Protein AF-A0A1G0YID4-F1 (afdb_monomer_lite)

Structure (mmCIF, N/CA/C/O backbone):
data_AF-A0A1G0YID4-F1
#
_entry.id   AF-A0A1G0YID4-F1
#
loop_
_atom_site.group_PDB
_atom_site.id
_atom_site.type_symbol
_atom_site.label_atom_id
_atom_site.label_alt_id
_atom_site.label_comp_id
_atom_site.label_asym_id
_atom_site.label_entity_id
_atom_site.label_seq_id
_atom_site.pdbx_PDB_ins_code
_atom_site.Cartn_x
_atom_site.Cartn_y
_atom_site.Cartn_z
_atom_site.occupancy
_atom_site.B_iso_or_equiv
_atom_site.auth_seq_id
_atom_site.auth_comp_id
_atom_site.auth_asym_id
_atom_site.auth_atom_id
_atom_site.pdbx_PDB_model_num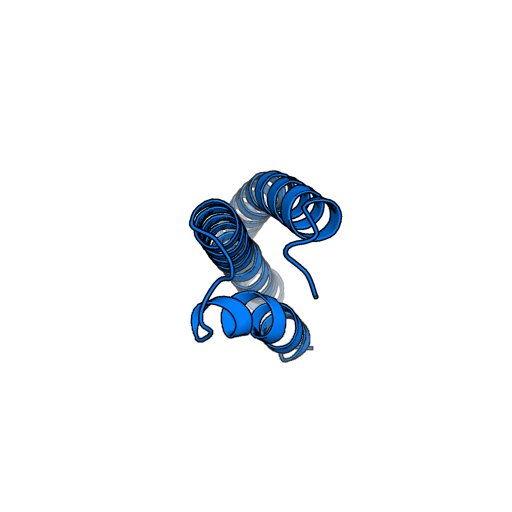
ATOM 1 N N . MET A 1 1 ? 4.774 -16.529 -7.097 1.00 43.84 1 MET A N 1
ATOM 2 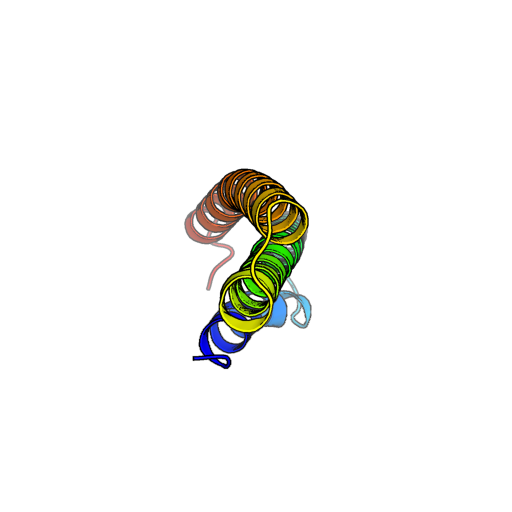C CA . MET A 1 1 ? 4.614 -15.856 -5.787 1.00 43.84 1 MET A CA 1
ATOM 3 C C . MET A 1 1 ? 3.338 -14.995 -5.686 1.00 43.84 1 MET A C 1
ATOM 5 O O . MET A 1 1 ? 3.194 -14.255 -4.730 1.00 43.84 1 MET A O 1
ATOM 9 N N . HIS A 1 2 ? 2.336 -15.159 -6.563 1.00 49.34 2 HIS A N 1
ATOM 10 C CA . HIS A 1 2 ? 1.179 -14.245 -6.652 1.00 49.34 2 HIS A CA 1
ATOM 11 C C . HIS A 1 2 ? 0.092 -14.337 -5.558 1.00 49.34 2 HIS A C 1
ATOM 13 O O . HIS A 1 2 ? -0.896 -13.616 -5.636 1.00 49.34 2 HIS A O 1
ATOM 19 N N . LYS A 1 3 ? 0.213 -15.212 -4.550 1.00 52.97 3 LYS A N 1
ATOM 20 C CA . LYS A 1 3 ? -0.841 -15.404 -3.526 1.00 52.97 3 LYS A CA 1
ATOM 21 C C . LYS A 1 3 ? -0.545 -14.737 -2.180 1.00 52.97 3 LYS A C 1
ATOM 23 O O . LYS A 1 3 ? -1.415 -14.723 -1.315 1.00 52.97 3 LYS A O 1
ATOM 28 N N . ASP A 1 4 ? 0.654 -14.192 -1.988 1.00 68.94 4 ASP A N 1
ATOM 29 C CA . ASP A 1 4 ? 1.104 -13.804 -0.648 1.00 68.94 4 ASP A CA 1
ATOM 30 C C . ASP A 1 4 ? 0.498 -12.478 -0.176 1.00 68.94 4 ASP A C 1
ATOM 32 O O . ASP A 1 4 ? 0.123 -12.346 0.985 1.00 68.94 4 ASP A O 1
ATOM 36 N N . TRP A 1 5 ? 0.318 -11.511 -1.077 1.00 64.19 5 TRP A N 1
ATOM 37 C CA . TRP A 1 5 ? -0.215 -10.201 -0.709 1.00 64.19 5 TRP A CA 1
ATOM 38 C C . TRP A 1 5 ? -1.724 -10.228 -0.431 1.00 64.19 5 TRP A C 1
ATOM 40 O O . TRP A 1 5 ? -2.178 -9.616 0.531 1.00 64.19 5 TRP A O 1
ATOM 50 N N . TRP A 1 6 ? -2.503 -10.995 -1.204 1.00 56.91 6 TRP A N 1
ATOM 51 C CA . TRP A 1 6 ? -3.947 -11.144 -0.983 1.00 56.91 6 TRP A CA 1
ATOM 52 C C . TRP A 1 6 ? -4.246 -11.811 0.365 1.00 56.91 6 TRP A C 1
ATOM 54 O O . TRP A 1 6 ? -5.105 -11.355 1.117 1.00 56.91 6 TRP A O 1
ATOM 64 N N . ASN A 1 7 ? -3.469 -12.840 0.719 1.00 68.50 7 ASN A N 1
ATOM 65 C CA . ASN A 1 7 ? -3.562 -13.494 2.025 1.00 68.50 7 ASN A CA 1
ATOM 66 C C . ASN A 1 7 ? -3.161 -12.568 3.186 1.00 68.50 7 ASN A C 1
ATOM 68 O O . ASN A 1 7 ? -3.638 -12.766 4.299 1.00 68.50 7 ASN A O 1
ATOM 72 N N . ARG A 1 8 ? -2.313 -11.559 2.946 1.00 67.31 8 ARG A N 1
ATOM 73 C CA . ARG A 1 8 ? -1.966 -10.527 3.939 1.00 67.31 8 ARG A CA 1
ATOM 74 C C . ARG A 1 8 ? -3.009 -9.413 4.022 1.00 67.31 8 ARG A C 1
ATOM 76 O O . ARG A 1 8 ? -3.202 -8.861 5.098 1.00 67.31 8 ARG A O 1
ATOM 83 N N . LEU A 1 9 ? -3.684 -9.095 2.917 1.00 64.69 9 LEU A N 1
ATOM 84 C CA . LEU A 1 9 ? -4.754 -8.097 2.863 1.00 64.69 9 LEU A CA 1
ATOM 85 C C . LEU A 1 9 ? -6.027 -8.593 3.559 1.00 64.69 9 LEU A C 1
ATOM 87 O O . LEU A 1 9 ? -6.645 -7.838 4.301 1.00 64.69 9 LEU A O 1
ATOM 91 N N . LYS A 1 10 ? -6.406 -9.858 3.352 1.00 63.66 10 LYS A N 1
ATOM 92 C CA . LYS A 1 10 ? -7.679 -10.406 3.839 1.00 63.66 10 LYS A CA 1
ATOM 93 C C . LYS A 1 10 ? -7.913 -10.215 5.356 1.00 63.66 10 LYS A C 1
ATOM 95 O O . LYS A 1 10 ? -8.915 -9.598 5.700 1.00 63.66 10 LYS A O 1
ATOM 100 N N . PRO A 1 11 ? -6.985 -10.578 6.266 1.00 66.75 11 PRO A N 1
ATOM 101 C CA . PRO A 1 11 ? -7.166 -10.363 7.707 1.00 66.75 11 PRO A CA 1
ATOM 102 C C . PRO A 1 11 ? -7.261 -8.888 8.126 1.00 66.75 11 PRO A C 1
ATOM 104 O O . PRO A 1 11 ? -7.654 -8.598 9.250 1.00 66.75 11 PRO A O 1
ATOM 107 N N . LEU A 1 12 ? -6.850 -7.955 7.259 1.00 63.47 12 LEU A N 1
ATOM 108 C CA . LEU A 1 12 ? -6.909 -6.511 7.504 1.00 63.47 12 LEU A CA 1
ATOM 109 C C . LEU A 1 12 ? -8.231 -5.896 7.022 1.00 63.47 12 LEU A C 1
ATOM 111 O O . LEU A 1 12 ? -8.586 -4.806 7.462 1.00 63.47 12 LEU A O 1
ATOM 115 N N . VAL A 1 13 ? -8.944 -6.587 6.128 1.00 60.78 13 VAL A N 1
ATOM 116 C CA . VAL A 1 13 ? -10.248 -6.178 5.584 1.00 60.78 13 VAL A CA 1
ATOM 117 C C . VAL A 1 13 ? -11.393 -6.885 6.313 1.00 60.78 13 VAL A C 1
ATOM 119 O O . VAL A 1 13 ? -12.405 -6.246 6.574 1.00 60.78 13 VAL A O 1
ATOM 122 N N . ASP A 1 14 ? -11.212 -8.142 6.733 1.00 62.91 14 ASP A N 1
ATOM 123 C CA . ASP A 1 14 ? -12.200 -8.921 7.501 1.00 62.91 14 ASP A CA 1
ATOM 124 C C . ASP A 1 14 ? -12.768 -8.181 8.749 1.00 62.91 14 ASP A C 1
ATOM 126 O O . ASP A 1 14 ? -13.965 -8.310 9.015 1.00 62.91 14 ASP A O 1
ATOM 130 N N . PRO A 1 15 ? -12.015 -7.336 9.495 1.00 58.38 15 PRO A N 1
ATOM 131 C CA . PRO A 1 15 ? -12.577 -6.547 10.595 1.00 58.38 15 PRO A CA 1
ATOM 132 C C . PRO A 1 15 ? -13.682 -5.566 10.168 1.00 58.38 15 PRO A C 1
ATOM 134 O O . PRO A 1 15 ? -14.523 -5.224 10.998 1.00 58.38 15 PRO A O 1
ATOM 137 N N . LEU A 1 16 ? -13.723 -5.140 8.895 1.00 59.81 16 LEU A N 1
ATOM 138 C CA . LEU A 1 16 ? -14.776 -4.272 8.346 1.00 59.81 16 LEU A CA 1
ATOM 139 C C . LEU A 1 16 ? -16.144 -4.949 8.240 1.00 59.81 16 LEU A C 1
ATOM 141 O O . LEU A 1 16 ? -17.153 -4.254 8.139 1.00 59.81 16 LEU A O 1
ATOM 145 N N . GLU A 1 17 ? -16.192 -6.279 8.282 1.00 55.12 17 GLU A N 1
ATOM 146 C CA . GLU A 1 17 ? -17.438 -7.050 8.229 1.00 55.12 17 GLU A CA 1
ATOM 147 C C . GLU A 1 17 ? -18.024 -7.319 9.628 1.00 55.12 17 GLU A C 1
ATOM 149 O O . GLU A 1 17 ? -19.078 -7.943 9.758 1.00 55.12 17 GLU A O 1
ATOM 154 N N . THR A 1 18 ? -17.367 -6.838 10.691 1.00 60.47 18 THR A N 1
ATOM 155 C CA . THR A 1 18 ? -17.769 -7.083 12.083 1.00 60.47 18 THR A CA 1
ATOM 156 C C . THR A 1 18 ? -18.270 -5.827 12.791 1.00 60.47 18 THR A C 1
ATOM 158 O O . THR A 1 18 ? -17.934 -4.697 12.442 1.00 60.47 18 THR A O 1
ATOM 161 N N . ALA A 1 19 ? -19.099 -6.020 13.819 1.00 63.84 19 ALA A N 1
ATOM 162 C CA . ALA A 1 19 ? -19.537 -4.932 14.683 1.00 63.84 19 ALA A CA 1
ATOM 163 C C . ALA A 1 19 ? -18.355 -4.386 15.502 1.00 63.84 19 ALA A C 1
ATOM 165 O O . ALA A 1 19 ? -17.733 -5.111 16.281 1.00 63.84 19 ALA A O 1
ATOM 166 N N . PHE A 1 20 ? -18.073 -3.090 15.367 1.00 75.12 20 PHE A N 1
ATOM 167 C CA . PHE A 1 20 ? -17.034 -2.418 16.143 1.00 75.12 20 PHE A CA 1
ATOM 168 C C . PHE A 1 20 ? -17.510 -2.099 17.560 1.00 75.12 20 PHE A C 1
ATOM 170 O O . PHE A 1 20 ? -18.638 -1.657 17.772 1.00 75.12 20 PHE A O 1
ATOM 177 N N . CYS A 1 21 ? -16.623 -2.241 18.546 1.00 76.81 21 CYS A N 1
ATOM 178 C CA . CYS A 1 21 ? -16.933 -1.900 19.937 1.00 76.81 21 CYS A CA 1
ATOM 179 C C . CYS A 1 21 ? -17.071 -0.384 20.186 1.00 76.81 21 CYS A C 1
ATOM 181 O O . CYS A 1 21 ? -17.567 0.020 21.236 1.00 76.81 21 CYS A O 1
ATOM 183 N N . SER A 1 22 ? -16.622 0.457 19.248 1.00 85.88 22 SER A N 1
ATOM 184 C CA . SER A 1 22 ? -16.771 1.915 19.282 1.00 85.88 22 SER A CA 1
ATOM 185 C C . SER A 1 22 ? -16.577 2.525 17.888 1.00 85.88 22 SER A C 1
ATOM 187 O O . SER A 1 22 ? -15.957 1.905 17.022 1.00 85.88 22 SER A O 1
ATOM 189 N N . ALA A 1 23 ? -17.036 3.768 17.696 1.00 85.19 23 ALA A N 1
ATOM 190 C CA . ALA A 1 23 ? -16.787 4.535 16.470 1.00 85.19 23 ALA A CA 1
ATOM 191 C C . ALA A 1 23 ? -15.283 4.717 16.189 1.00 85.19 23 ALA A C 1
ATOM 193 O O . ALA A 1 23 ? -14.842 4.563 15.058 1.00 85.19 23 ALA A O 1
ATOM 194 N N . HIS A 1 24 ? -14.476 4.923 17.233 1.00 88.56 24 HIS A N 1
ATOM 195 C CA . HIS A 1 24 ? -13.023 5.032 17.097 1.00 88.56 24 HIS A CA 1
ATOM 196 C C . HIS A 1 24 ? -12.387 3.768 16.496 1.00 88.56 24 HIS A C 1
ATOM 198 O O . HIS A 1 24 ? -11.513 3.856 15.636 1.00 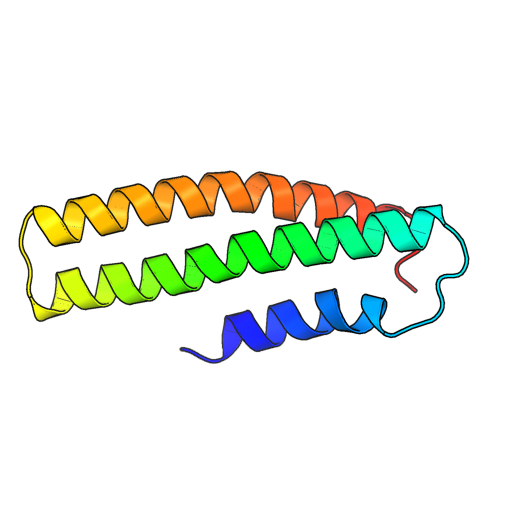88.56 24 HIS A O 1
ATOM 204 N N . CYS A 1 25 ? -12.845 2.583 16.914 1.00 85.94 25 CYS A N 1
ATOM 205 C CA . CYS A 1 25 ? -12.360 1.330 16.341 1.00 85.94 25 CYS A CA 1
ATOM 206 C C . CYS A 1 25 ? -12.825 1.133 14.892 1.00 85.94 25 CYS A C 1
ATOM 208 O O . CYS A 1 25 ? -12.066 0.590 14.095 1.00 85.94 25 CYS A O 1
ATOM 210 N N . ALA A 1 26 ? -14.021 1.611 14.534 1.00 84.81 26 ALA A N 1
ATOM 211 C CA . ALA A 1 26 ? -14.478 1.607 13.146 1.00 84.81 26 ALA A CA 1
ATOM 212 C C . ALA A 1 26 ? -13.573 2.477 12.258 1.00 84.81 26 ALA A C 1
ATOM 214 O O . ALA A 1 26 ? -13.096 2.014 11.223 1.00 84.81 26 ALA A O 1
ATOM 215 N N . ASP A 1 27 ? -13.256 3.697 12.699 1.00 88.44 27 ASP A N 1
ATOM 216 C CA . ASP A 1 27 ? -12.402 4.625 11.949 1.00 88.44 27 ASP A CA 1
ATOM 217 C C . ASP A 1 27 ? -10.991 4.067 11.733 1.00 88.44 27 ASP A C 1
ATOM 219 O O . ASP A 1 27 ? -10.441 4.140 10.631 1.00 88.44 27 ASP A O 1
ATOM 223 N N . LEU A 1 28 ? -10.399 3.465 12.771 1.00 88.06 28 LEU A N 1
ATOM 224 C CA . LEU A 1 28 ? -9.079 2.848 12.660 1.00 88.06 28 LEU A CA 1
ATOM 225 C C . LEU A 1 28 ? -9.078 1.641 11.713 1.00 88.06 28 LEU A C 1
ATOM 227 O O . LEU A 1 28 ? -8.132 1.495 10.937 1.00 88.06 28 LEU A O 1
ATOM 231 N N . ALA A 1 29 ? -10.123 0.809 11.743 1.00 85.31 29 ALA A N 1
ATOM 232 C CA . ALA A 1 29 ? -10.258 -0.325 10.831 1.00 85.31 29 ALA A CA 1
ATOM 233 C C . ALA A 1 29 ? -10.402 0.136 9.374 1.00 85.31 29 ALA A C 1
ATOM 235 O O . ALA A 1 29 ? -9.699 -0.363 8.497 1.00 85.31 29 ALA A O 1
ATOM 236 N N . VAL A 1 30 ? -11.251 1.138 9.116 1.00 86.44 30 VAL A N 1
ATOM 237 C CA . VAL A 1 30 ? -11.434 1.731 7.780 1.00 86.44 30 VAL A CA 1
ATOM 238 C C . VAL A 1 30 ? -10.133 2.343 7.269 1.00 86.44 30 VAL A C 1
ATOM 240 O O . VAL A 1 30 ? -9.749 2.114 6.121 1.00 86.44 30 VAL A O 1
ATOM 243 N N . ASN A 1 31 ? -9.415 3.083 8.114 1.00 89.31 31 ASN A N 1
ATOM 244 C CA . ASN A 1 31 ? -8.139 3.679 7.734 1.00 89.31 31 ASN A CA 1
ATOM 245 C C . ASN A 1 31 ? -7.077 2.617 7.395 1.00 89.31 31 ASN A C 1
ATOM 247 O O . ASN A 1 31 ? -6.372 2.741 6.388 1.00 89.31 31 ASN A O 1
ATOM 251 N N . LEU A 1 32 ? -6.984 1.553 8.200 1.00 88.44 32 LEU A N 1
ATOM 252 C CA . LEU A 1 32 ? -6.088 0.425 7.945 1.00 88.44 32 LEU A CA 1
ATOM 253 C C . LEU A 1 32 ? -6.438 -0.282 6.633 1.00 88.44 32 LEU A C 1
ATOM 255 O O . LEU A 1 32 ? -5.551 -0.482 5.804 1.00 88.44 32 LEU A O 1
ATOM 259 N N . ALA A 1 33 ? -7.712 -0.598 6.407 1.00 86.44 33 ALA A N 1
ATOM 260 C CA . ALA A 1 33 ? -8.162 -1.270 5.194 1.00 86.44 33 ALA A CA 1
ATOM 261 C C . ALA A 1 33 ? -7.896 -0.437 3.931 1.00 86.44 33 ALA A C 1
ATOM 263 O O . ALA A 1 33 ? -7.332 -0.952 2.966 1.00 86.44 33 ALA A O 1
ATOM 264 N N . ASN A 1 34 ? -8.214 0.862 3.945 1.00 88.00 34 ASN A N 1
ATOM 265 C CA . ASN A 1 34 ? -7.952 1.760 2.815 1.00 88.00 34 ASN A CA 1
ATOM 266 C C . ASN A 1 34 ? -6.450 1.896 2.522 1.00 88.00 34 ASN A C 1
ATOM 268 O O . ASN A 1 34 ? -6.026 1.857 1.360 1.00 88.00 34 ASN A O 1
ATOM 272 N N . SER A 1 35 ? -5.630 2.019 3.569 1.00 91.88 35 SER A N 1
ATOM 273 C CA . SER A 1 35 ? -4.175 2.118 3.424 1.00 91.88 35 SER A CA 1
ATOM 274 C C . SER A 1 35 ? -3.567 0.808 2.909 1.00 91.88 35 SER A C 1
ATOM 276 O O . SER A 1 35 ? -2.712 0.833 2.024 1.00 91.88 35 SER A O 1
ATOM 278 N N . ALA A 1 36 ? -4.046 -0.340 3.400 1.00 89.50 36 ALA A N 1
ATOM 279 C CA . ALA A 1 36 ? -3.622 -1.662 2.945 1.00 89.50 36 ALA A CA 1
ATOM 280 C C . ALA A 1 36 ? -4.020 -1.915 1.484 1.00 89.50 36 ALA A C 1
ATOM 282 O O . ALA A 1 36 ? -3.174 -2.315 0.684 1.00 89.50 36 ALA A O 1
ATOM 283 N N . LEU A 1 37 ? -5.270 -1.621 1.108 1.00 88.31 37 LEU A N 1
ATOM 284 C CA . LEU A 1 37 ? -5.753 -1.734 -0.270 1.00 88.31 37 LEU A CA 1
ATOM 285 C C . LEU A 1 37 ? -4.879 -0.917 -1.227 1.00 88.31 37 LEU A C 1
ATOM 287 O O . LEU A 1 37 ? -4.448 -1.421 -2.266 1.00 88.31 37 LEU A O 1
ATOM 291 N N . THR A 1 38 ? -4.579 0.327 -0.855 1.00 91.44 38 THR A N 1
ATOM 292 C CA . THR A 1 38 ? -3.732 1.220 -1.651 1.00 91.44 38 THR A CA 1
ATOM 293 C C . THR A 1 38 ? -2.319 0.653 -1.805 1.00 91.44 38 THR A C 1
ATOM 295 O O . THR A 1 38 ? -1.823 0.539 -2.926 1.00 91.44 38 THR A O 1
ATOM 298 N N . TYR A 1 39 ? -1.677 0.249 -0.703 1.00 92.88 39 TYR A N 1
ATOM 299 C CA . TYR A 1 39 ? -0.324 -0.312 -0.725 1.00 92.88 39 TYR A CA 1
ATOM 300 C C . TYR A 1 39 ? -0.231 -1.566 -1.603 1.00 92.88 39 TYR A C 1
ATOM 302 O O . TYR A 1 39 ? 0.614 -1.632 -2.498 1.00 92.88 39 TYR A O 1
ATOM 310 N N . TYR A 1 40 ? -1.132 -2.530 -1.410 1.00 88.81 40 TYR A N 1
ATOM 311 C CA . TYR A 1 40 ? -1.078 -3.794 -2.142 1.00 88.81 40 TYR A CA 1
ATOM 312 C C . TYR A 1 40 ? -1.502 -3.674 -3.611 1.00 88.81 40 TYR A C 1
ATOM 314 O O . TYR A 1 40 ? -0.991 -4.409 -4.455 1.00 88.81 40 TYR A O 1
ATOM 322 N N . THR A 1 41 ? -2.344 -2.693 -3.954 1.00 90.38 41 THR A N 1
ATOM 323 C CA . THR A 1 41 ? -2.600 -2.337 -5.359 1.00 90.38 41 THR A CA 1
ATOM 324 C C . THR A 1 41 ? -1.313 -1.880 -6.050 1.00 90.38 41 THR A C 1
ATOM 326 O O . THR A 1 41 ? -1.050 -2.257 -7.195 1.00 90.38 41 THR A O 1
ATOM 329 N N . TYR A 1 42 ? -0.475 -1.095 -5.364 1.00 94.31 42 TYR A N 1
ATOM 330 C CA . TYR A 1 42 ? 0.813 -0.685 -5.918 1.00 94.31 42 TYR A CA 1
ATOM 331 C C . TYR A 1 42 ? 1.849 -1.810 -5.934 1.00 94.31 42 TYR A C 1
ATOM 333 O O . TYR A 1 42 ? 2.593 -1.880 -6.906 1.00 94.31 42 TYR A O 1
ATOM 341 N N . GLU A 1 43 ? 1.875 -2.713 -4.947 1.00 91.31 43 GLU A N 1
ATOM 342 C CA . GLU A 1 43 ? 2.707 -3.930 -5.011 1.00 91.31 43 GLU A CA 1
ATOM 343 C C . GLU A 1 43 ? 2.382 -4.762 -6.259 1.00 91.31 43 GLU A C 1
ATOM 345 O O . GLU A 1 43 ? 3.281 -5.061 -7.043 1.00 91.31 43 GLU A O 1
ATOM 350 N N . ALA A 1 44 ? 1.100 -5.035 -6.526 1.00 89.62 44 ALA A N 1
ATOM 351 C CA . ALA A 1 44 ? 0.685 -5.742 -7.741 1.00 89.62 44 ALA A CA 1
ATOM 352 C C . ALA A 1 44 ? 1.070 -4.975 -9.024 1.00 89.62 44 ALA A C 1
ATOM 354 O O . ALA A 1 44 ? 1.493 -5.564 -10.019 1.00 89.62 44 ALA A O 1
ATOM 355 N N . GLY A 1 45 ? 0.970 -3.642 -9.002 1.00 91.81 45 GLY A N 1
ATOM 356 C CA . GLY A 1 45 ? 1.419 -2.788 -10.103 1.00 91.81 45 GLY A CA 1
ATOM 357 C C . GLY A 1 45 ? 2.934 -2.833 -10.343 1.00 91.81 45 GLY A C 1
ATOM 358 O O . GLY A 1 45 ? 3.359 -2.761 -11.495 1.00 91.81 45 GLY A O 1
ATOM 359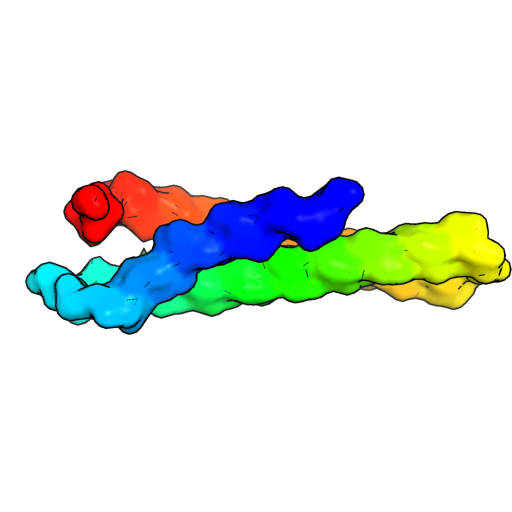 N N . VAL A 1 46 ? 3.742 -2.960 -9.284 1.00 95.00 46 VAL A N 1
ATOM 360 C CA . VAL A 1 46 ? 5.200 -3.142 -9.375 1.00 95.00 46 VAL A CA 1
ATOM 361 C C . VAL A 1 46 ? 5.533 -4.511 -9.961 1.00 95.00 46 VAL A C 1
ATOM 363 O O . VAL A 1 46 ? 6.368 -4.571 -10.857 1.00 95.00 46 VAL A O 1
ATOM 366 N N . GLU A 1 47 ? 4.868 -5.584 -9.518 1.00 91.50 47 GLU A N 1
ATOM 367 C CA . GLU A 1 47 ? 5.057 -6.933 -10.078 1.00 91.50 47 GLU A CA 1
ATOM 368 C C . GLU A 1 47 ? 4.775 -6.960 -11.589 1.00 91.50 47 GLU A C 1
ATOM 370 O O . GLU A 1 47 ? 5.604 -7.434 -12.364 1.00 91.50 47 GLU A O 1
ATOM 375 N N . ASN A 1 48 ? 3.651 -6.379 -12.021 1.00 90.06 48 ASN A N 1
ATOM 376 C CA . ASN A 1 48 ? 3.297 -6.309 -13.441 1.00 90.06 48 ASN A CA 1
ATOM 377 C C . ASN A 1 48 ? 4.283 -5.455 -14.252 1.00 90.06 48 ASN A C 1
ATOM 379 O O . ASN A 1 48 ? 4.687 -5.845 -15.343 1.00 90.06 48 ASN A O 1
ATOM 383 N N . ALA A 1 49 ? 4.701 -4.299 -13.727 1.00 91.69 49 ALA A N 1
ATOM 384 C CA . ALA A 1 49 ? 5.676 -3.456 -14.417 1.00 91.69 49 ALA A CA 1
ATOM 385 C C . ALA A 1 49 ? 7.064 -4.116 -14.494 1.00 91.69 49 ALA A C 1
ATOM 387 O O . ALA A 1 49 ? 7.781 -3.905 -15.467 1.00 91.69 49 ALA A O 1
ATOM 388 N N . GLN A 1 50 ? 7.442 -4.916 -13.493 1.00 94.31 50 GLN A N 1
ATOM 389 C CA . GLN A 1 50 ? 8.680 -5.692 -13.527 1.00 94.31 50 GLN A CA 1
ATOM 390 C C . GLN A 1 50 ? 8.604 -6.781 -14.599 1.00 94.31 50 GLN A C 1
ATOM 392 O O . GLN A 1 50 ? 9.535 -6.917 -15.383 1.00 94.31 50 GLN A O 1
ATOM 397 N N . PHE A 1 51 ? 7.474 -7.485 -14.693 1.00 92.56 51 PHE A N 1
ATOM 398 C CA . PHE A 1 51 ? 7.245 -8.456 -15.759 1.00 92.56 51 PHE A CA 1
ATOM 399 C C . PHE A 1 51 ? 7.381 -7.825 -17.155 1.00 92.56 51 PHE A C 1
ATOM 401 O O . PHE A 1 51 ? 8.059 -8.392 -18.007 1.00 92.56 51 PHE A O 1
ATOM 408 N N . ASP A 1 52 ? 6.805 -6.639 -17.382 1.00 91.00 52 ASP A N 1
ATOM 409 C CA . ASP A 1 52 ? 6.950 -5.916 -18.655 1.00 91.00 52 ASP A CA 1
ATOM 410 C C . ASP A 1 52 ? 8.421 -5.638 -19.002 1.00 91.00 52 ASP A C 1
ATOM 412 O O . ASP A 1 52 ? 8.832 -5.821 -20.149 1.00 91.00 52 ASP A O 1
ATOM 416 N N . VAL A 1 53 ? 9.209 -5.181 -18.020 1.00 94.19 53 VAL A N 1
ATOM 417 C CA . VAL A 1 53 ? 10.648 -4.929 -18.192 1.00 94.19 53 VAL A CA 1
ATOM 418 C C . VAL A 1 53 ? 11.372 -6.222 -18.555 1.00 94.19 53 VAL A C 1
ATOM 420 O O . VAL A 1 53 ? 12.149 -6.232 -19.506 1.00 94.19 53 VAL A O 1
ATOM 423 N N . ASP A 1 54 ? 11.085 -7.310 -17.842 1.00 93.69 54 ASP A N 1
ATOM 424 C CA . ASP A 1 54 ? 11.759 -8.595 -18.031 1.00 93.69 54 ASP A CA 1
ATOM 425 C C . ASP A 1 54 ? 11.411 -9.247 -19.385 1.00 93.69 54 ASP A C 1
ATOM 427 O O . ASP A 1 54 ? 12.260 -9.905 -19.984 1.00 93.69 54 ASP A O 1
ATOM 431 N N . GLN A 1 55 ? 10.175 -9.080 -19.875 1.00 93.12 55 GLN A N 1
ATOM 432 C CA . GLN A 1 55 ? 9.705 -9.689 -21.128 1.00 93.12 55 GLN A CA 1
ATOM 433 C C . GLN A 1 55 ? 9.994 -8.854 -22.373 1.00 93.12 55 GLN A C 1
ATOM 435 O O . GLN A 1 55 ? 10.367 -9.399 -23.412 1.00 93.12 55 GLN A O 1
ATOM 440 N N . TYR A 1 56 ? 9.761 -7.545 -22.299 1.00 85.69 56 TYR A N 1
ATOM 441 C CA . TYR A 1 56 ? 9.752 -6.672 -23.475 1.00 85.69 56 TYR A CA 1
ATOM 442 C C . TYR A 1 56 ? 10.922 -5.685 -23.488 1.00 85.69 56 TYR A C 1
ATOM 444 O O . TYR A 1 56 ? 11.283 -5.182 -24.553 1.00 85.69 56 TYR A O 1
A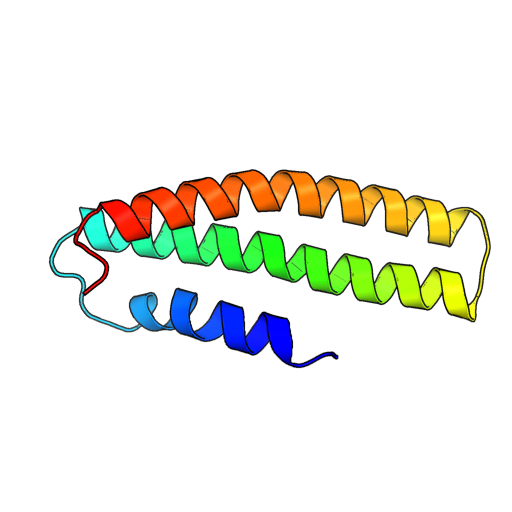TOM 452 N N . GLY A 1 57 ? 11.533 -5.427 -22.328 1.00 88.12 57 GLY A N 1
ATOM 453 C CA . GLY A 1 57 ? 12.602 -4.448 -22.166 1.00 88.12 57 GLY A CA 1
ATOM 454 C C . GLY A 1 57 ? 12.187 -3.010 -22.502 1.00 88.12 57 GLY A C 1
ATOM 455 O O . GLY A 1 57 ? 11.021 -2.687 -22.744 1.00 88.12 57 GLY A O 1
ATOM 456 N N . GLY A 1 58 ? 13.181 -2.121 -22.529 1.00 88.38 58 GLY A N 1
ATOM 457 C CA . GLY A 1 58 ? 13.037 -0.746 -23.007 1.00 88.38 58 GLY A CA 1
ATOM 458 C C . GLY A 1 58 ? 12.715 0.300 -21.932 1.00 88.38 58 GLY A C 1
ATOM 459 O O . GLY A 1 58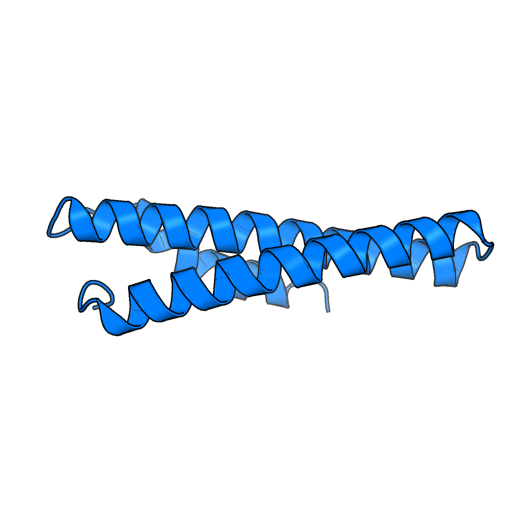 ? 12.079 0.043 -20.909 1.00 88.38 58 GLY A O 1
ATOM 460 N N . SER A 1 59 ? 13.119 1.539 -22.218 1.00 88.75 59 SER A N 1
ATOM 461 C CA . SER A 1 59 ? 13.100 2.670 -21.276 1.00 88.75 59 SER A CA 1
ATOM 462 C C . SER A 1 59 ? 11.704 3.074 -20.789 1.00 88.75 59 SER A C 1
ATOM 464 O O . SER A 1 59 ? 11.547 3.595 -19.681 1.00 88.75 59 SER A O 1
ATOM 466 N N . ALA A 1 60 ? 10.662 2.825 -21.587 1.00 87.50 60 ALA A N 1
ATOM 467 C CA . ALA A 1 60 ? 9.283 3.102 -21.196 1.00 87.50 60 ALA A CA 1
ATOM 468 C C . ALA A 1 60 ? 8.789 2.143 -20.097 1.00 87.50 60 ALA A C 1
ATOM 470 O O . ALA A 1 60 ? 8.112 2.584 -19.167 1.00 87.50 60 ALA A O 1
ATOM 471 N N . ALA A 1 61 ? 9.136 0.853 -20.176 1.00 87.56 61 ALA A N 1
ATOM 472 C CA . ALA A 1 61 ? 8.785 -0.128 -19.149 1.00 87.56 61 ALA A CA 1
ATOM 473 C C . ALA A 1 61 ? 9.540 0.162 -17.840 1.00 87.56 61 ALA A C 1
ATOM 475 O O . ALA A 1 61 ? 8.932 0.188 -16.768 1.00 87.56 61 ALA A O 1
ATOM 476 N N . GLU A 1 62 ? 10.826 0.511 -17.937 1.00 93.62 62 GLU A N 1
ATOM 477 C CA . GLU A 1 62 ? 11.654 0.913 -16.791 1.00 93.62 62 GLU A CA 1
ATOM 478 C C . GLU A 1 62 ? 11.104 2.162 -16.087 1.00 93.62 62 GLU A C 1
ATOM 480 O O . GLU A 1 62 ? 11.003 2.200 -14.859 1.00 93.62 62 GLU A O 1
ATOM 485 N N . SER A 1 63 ? 10.667 3.163 -16.857 1.00 94.75 63 SER A N 1
ATOM 486 C CA . SER A 1 63 ? 10.062 4.385 -16.312 1.00 94.75 63 SER A CA 1
ATOM 487 C C . SER A 1 63 ? 8.757 4.096 -15.565 1.00 94.75 63 SER A C 1
ATOM 489 O O . SER A 1 63 ? 8.535 4.622 -14.473 1.00 94.75 63 SER A O 1
ATOM 491 N N . ARG A 1 64 ? 7.897 3.222 -16.111 1.00 91.81 64 ARG A N 1
ATOM 492 C CA . ARG A 1 64 ? 6.668 2.788 -15.423 1.00 91.81 64 ARG A CA 1
ATOM 493 C C . ARG A 1 64 ? 6.986 2.040 -14.132 1.00 91.81 64 ARG A C 1
ATOM 495 O O . ARG A 1 64 ? 6.340 2.292 -13.119 1.00 91.81 64 ARG A O 1
ATOM 502 N N . LEU A 1 65 ? 7.979 1.152 -14.145 1.00 95.94 65 LEU A N 1
ATOM 503 C CA . LEU A 1 65 ? 8.415 0.431 -12.950 1.00 95.94 65 LEU A CA 1
ATOM 504 C C . LEU A 1 65 ? 8.909 1.393 -11.859 1.00 95.94 65 LEU A C 1
ATOM 506 O O . LEU A 1 65 ? 8.538 1.234 -10.694 1.00 95.94 65 LEU A O 1
ATOM 510 N N . ALA A 1 66 ? 9.702 2.402 -12.224 1.00 96.00 66 ALA A N 1
ATOM 511 C CA . ALA A 1 66 ? 10.182 3.418 -11.290 1.00 96.00 66 ALA A CA 1
ATOM 512 C C . ALA A 1 66 ? 9.027 4.226 -10.663 1.00 96.00 66 ALA A C 1
ATOM 514 O O . ALA A 1 66 ? 8.970 4.352 -9.439 1.00 96.00 66 ALA A O 1
ATOM 515 N N . ASP A 1 67 ? 8.064 4.694 -11.467 1.00 96.00 67 ASP A N 1
ATOM 516 C CA . ASP A 1 67 ? 6.863 5.394 -10.975 1.00 96.00 67 ASP A CA 1
ATOM 517 C C . ASP A 1 67 ? 6.035 4.519 -10.018 1.00 96.00 67 ASP A C 1
ATOM 519 O O . ASP A 1 67 ? 5.628 4.965 -8.941 1.00 96.00 67 ASP A O 1
ATOM 523 N N . ARG A 1 68 ? 5.826 3.241 -10.364 1.00 95.81 68 ARG A N 1
ATOM 524 C CA . ARG A 1 68 ? 5.087 2.301 -9.507 1.00 95.81 68 ARG A CA 1
ATOM 525 C C . ARG A 1 68 ? 5.801 2.048 -8.183 1.00 95.81 68 ARG A C 1
ATOM 527 O O . ARG A 1 68 ? 5.134 2.046 -7.148 1.00 95.81 68 ARG A O 1
ATOM 534 N N . LYS A 1 69 ? 7.132 1.900 -8.191 1.00 97.50 69 LYS A N 1
ATOM 535 C CA . LYS A 1 69 ? 7.935 1.757 -6.964 1.00 97.50 69 LYS A CA 1
ATOM 536 C C . LYS A 1 69 ? 7.793 2.985 -6.064 1.00 97.50 69 LYS A C 1
ATOM 538 O O . LYS A 1 69 ? 7.506 2.821 -4.883 1.00 97.50 69 LYS A O 1
ATOM 543 N N . ALA A 1 70 ? 7.882 4.193 -6.620 1.00 97.19 70 ALA A N 1
ATOM 544 C CA . ALA A 1 70 ? 7.723 5.425 -5.847 1.00 97.19 70 ALA A CA 1
ATOM 545 C C . ALA A 1 70 ? 6.332 5.531 -5.190 1.00 97.19 70 ALA A C 1
ATOM 547 O O . ALA A 1 70 ? 6.220 5.843 -4.004 1.00 97.19 70 ALA A O 1
ATOM 548 N N . LYS A 1 71 ? 5.263 5.209 -5.932 1.00 97.06 71 LYS A N 1
ATOM 549 C CA . LYS A 1 71 ? 3.886 5.214 -5.405 1.00 97.06 71 LYS A CA 1
ATOM 550 C C . LYS A 1 71 ? 3.662 4.156 -4.330 1.00 97.06 71 LYS A C 1
ATOM 552 O O . LYS A 1 71 ? 3.022 4.443 -3.319 1.00 97.06 71 LYS A O 1
ATOM 557 N N . ARG A 1 72 ? 4.216 2.954 -4.515 1.00 96.81 72 ARG A N 1
ATOM 558 C CA . ARG A 1 72 ? 4.206 1.910 -3.489 1.00 96.81 72 ARG A CA 1
ATOM 559 C C . ARG A 1 72 ? 4.903 2.387 -2.219 1.00 96.81 72 ARG A C 1
ATOM 561 O O . ARG A 1 72 ? 4.349 2.221 -1.138 1.00 96.81 72 ARG A O 1
ATOM 568 N N . ASP A 1 73 ? 6.097 2.959 -2.334 1.00 96.25 73 ASP A N 1
ATOM 569 C CA . ASP A 1 73 ? 6.885 3.378 -1.172 1.00 96.25 73 ASP A CA 1
ATOM 570 C C . ASP A 1 73 ? 6.173 4.493 -0.392 1.00 96.25 73 ASP A C 1
ATOM 572 O O . ASP A 1 73 ? 6.109 4.442 0.837 1.00 96.25 73 ASP A O 1
ATOM 576 N N . ALA A 1 74 ? 5.531 5.432 -1.095 1.00 94.38 74 ALA A N 1
ATOM 577 C CA . ALA A 1 74 ? 4.652 6.421 -0.476 1.00 94.38 74 ALA A CA 1
ATOM 578 C C . ALA A 1 74 ? 3.461 5.764 0.251 1.00 94.38 74 ALA A C 1
ATOM 580 O O . ALA A 1 74 ? 3.200 6.074 1.414 1.00 94.38 74 ALA A O 1
ATOM 581 N N . ALA A 1 75 ? 2.778 4.811 -0.392 1.00 95.56 75 ALA A N 1
ATOM 582 C CA . ALA A 1 75 ? 1.650 4.092 0.206 1.00 95.56 75 ALA A CA 1
ATOM 583 C C . ALA A 1 75 ? 2.059 3.217 1.405 1.00 95.56 75 ALA A C 1
ATOM 585 O O . ALA A 1 75 ? 1.287 3.069 2.354 1.00 95.56 75 ALA A O 1
ATOM 586 N N . LYS A 1 76 ? 3.282 2.672 1.400 1.00 95.50 76 LYS A N 1
ATOM 587 C CA . LYS A 1 76 ? 3.827 1.853 2.490 1.00 95.50 76 LYS A CA 1
ATOM 588 C C . LYS A 1 76 ? 3.914 2.636 3.792 1.00 95.50 76 LYS A C 1
ATOM 590 O O . LYS A 1 76 ? 3.602 2.097 4.849 1.00 95.50 76 LYS A O 1
ATOM 595 N N . THR A 1 77 ? 4.311 3.905 3.722 1.00 94.75 77 THR A N 1
ATOM 596 C CA . THR A 1 77 ? 4.372 4.780 4.899 1.00 94.75 77 THR A CA 1
ATOM 597 C C . THR A 1 77 ? 2.991 4.937 5.533 1.00 94.75 77 THR A C 1
ATOM 599 O O . THR A 1 77 ? 2.845 4.690 6.729 1.00 94.75 77 THR A O 1
ATOM 602 N N . SER A 1 78 ? 1.965 5.253 4.736 1.00 94.00 78 SER A N 1
ATOM 603 C CA . SER A 1 78 ? 0.580 5.367 5.216 1.00 94.00 78 SER A CA 1
ATOM 604 C C . SER A 1 78 ? 0.056 4.056 5.805 1.00 94.00 78 SER A C 1
ATOM 606 O O . SER A 1 78 ? -0.519 4.060 6.893 1.00 94.00 78 SER A O 1
ATOM 608 N N . TYR A 1 79 ? 0.314 2.931 5.131 1.00 93.75 79 TYR A N 1
ATOM 609 C CA . TYR A 1 79 ? -0.035 1.600 5.624 1.00 93.75 79 TYR A CA 1
ATOM 610 C C . TYR A 1 79 ? 0.616 1.294 6.980 1.00 93.75 79 TYR A C 1
ATOM 612 O O . TYR A 1 79 ? -0.090 0.948 7.924 1.00 93.75 79 TYR A O 1
ATOM 620 N N . ASN A 1 80 ? 1.928 1.497 7.119 1.00 93.31 80 ASN A N 1
ATOM 621 C CA . ASN A 1 80 ? 2.645 1.233 8.369 1.00 93.31 80 ASN A CA 1
ATOM 622 C C . ASN A 1 80 ? 2.118 2.089 9.532 1.00 93.31 80 ASN A C 1
ATOM 624 O O . ASN A 1 80 ? 1.986 1.601 10.657 1.00 93.31 80 ASN A O 1
ATOM 628 N N . SER A 1 81 ? 1.808 3.365 9.278 1.00 94.44 81 SER A N 1
ATOM 629 C CA . SER A 1 81 ? 1.212 4.249 10.285 1.00 94.44 81 SER A CA 1
ATOM 630 C C . SER A 1 81 ? -0.175 3.765 10.712 1.00 94.44 81 SER A C 1
ATOM 632 O O . SER A 1 81 ? -0.448 3.694 11.912 1.00 94.44 81 SER A O 1
ATOM 634 N N . ALA A 1 82 ? -1.033 3.384 9.760 1.00 90.31 82 ALA A N 1
ATOM 635 C CA . ALA A 1 82 ? -2.366 2.860 10.053 1.00 90.31 82 ALA A CA 1
ATOM 636 C C . ALA A 1 82 ? -2.311 1.513 10.797 1.00 90.31 82 ALA A C 1
ATOM 638 O O . ALA A 1 82 ? -3.040 1.315 11.768 1.00 90.31 82 ALA A O 1
ATOM 639 N N . GLU A 1 83 ? -1.401 0.617 10.405 1.00 89.56 83 GLU A N 1
ATOM 640 C CA . GLU A 1 83 ? -1.179 -0.666 11.078 1.00 89.56 83 GLU A CA 1
ATOM 641 C C . GLU A 1 83 ? -0.701 -0.460 12.520 1.00 89.56 83 GLU A C 1
ATOM 643 O O . GLU A 1 83 ? -1.211 -1.094 13.445 1.00 89.56 83 GLU A O 1
ATOM 648 N N . THR A 1 84 ? 0.238 0.463 12.732 1.00 90.88 84 THR A N 1
ATOM 649 C CA . THR A 1 84 ? 0.738 0.803 14.072 1.00 90.88 84 THR A CA 1
ATOM 650 C C . THR A 1 84 ? -0.381 1.349 14.956 1.00 90.88 84 THR A C 1
ATOM 652 O O . THR A 1 84 ? -0.524 0.913 16.101 1.00 90.88 84 THR A O 1
ATOM 655 N N . ALA A 1 85 ? -1.199 2.267 14.430 1.00 89.00 85 ALA A N 1
ATOM 656 C CA . ALA A 1 85 ? -2.349 2.812 15.144 1.00 89.00 85 ALA A CA 1
ATOM 657 C C . ALA A 1 85 ? -3.354 1.709 15.514 1.00 89.00 85 ALA A C 1
ATOM 659 O O . ALA A 1 85 ? -3.735 1.598 16.679 1.00 89.00 85 ALA A O 1
ATOM 660 N N . TRP A 1 86 ? -3.711 0.836 14.566 1.00 86.00 86 TRP A N 1
ATOM 661 C CA . TRP A 1 86 ? -4.607 -0.296 14.805 1.00 86.00 86 TRP A CA 1
ATOM 662 C C . TRP A 1 86 ? -4.080 -1.231 15.898 1.00 86.00 86 TRP A C 1
ATOM 664 O O . TRP A 1 86 ? -4.766 -1.456 16.898 1.00 86.00 86 TRP A O 1
ATOM 674 N N . ARG A 1 87 ? -2.834 -1.706 15.773 1.00 84.38 87 ARG A N 1
ATOM 675 C CA . ARG A 1 87 ? -2.202 -2.618 16.744 1.00 84.38 87 ARG A CA 1
ATOM 676 C C . ARG A 1 87 ? -2.071 -2.004 18.141 1.00 84.38 87 ARG A C 1
ATOM 678 O O . ARG A 1 87 ? -2.139 -2.728 19.129 1.00 84.38 87 ARG A O 1
ATOM 685 N N . SER A 1 88 ? -1.917 -0.683 18.233 1.00 88.69 88 SER A N 1
ATOM 686 C CA . SER A 1 88 ? -1.738 0.029 19.510 1.00 88.69 88 SER A CA 1
ATOM 687 C C . SER A 1 88 ? -3.058 0.464 20.166 1.00 88.69 88 SER A C 1
ATOM 689 O O . SER A 1 88 ? -3.076 0.809 21.345 1.00 88.69 88 SER A O 1
ATOM 691 N N . SER A 1 89 ? -4.173 0.449 19.428 1.00 81.44 89 SER A N 1
ATOM 692 C CA . SER A 1 89 ? -5.463 1.027 19.848 1.00 81.44 89 SER A CA 1
ATOM 693 C C . SER A 1 89 ? -6.297 0.186 20.822 1.00 81.44 89 SER A C 1
ATOM 695 O O . SER A 1 89 ? -7.358 0.628 21.254 1.00 81.44 89 SER A O 1
ATOM 697 N N . LYS A 1 90 ? -5.870 -1.040 21.157 1.00 82.44 90 LYS A N 1
ATOM 698 C CA . LYS A 1 90 ? -6.690 -2.064 21.848 1.00 82.44 90 LYS A CA 1
ATOM 699 C C . LYS A 1 90 ? -7.969 -2.485 21.089 1.00 82.44 90 LYS A C 1
ATOM 701 O O . LYS A 1 90 ? -8.714 -3.315 21.607 1.00 82.44 90 LYS A O 1
ATOM 706 N N . CYS A 1 91 ? -8.223 -1.942 19.891 1.00 75.75 91 CYS A N 1
ATOM 707 C CA . CYS A 1 91 ? -9.312 -2.358 19.000 1.00 75.75 91 CYS A CA 1
ATOM 708 C C . CYS A 1 91 ? -9.010 -3.690 18.303 1.00 75.75 91 CYS A C 1
ATOM 710 O O . CYS A 1 91 ? -9.933 -4.434 17.989 1.00 75.75 91 CYS A O 1
ATOM 712 N N . ALA A 1 92 ? -7.725 -4.000 18.102 1.00 67.06 92 ALA A N 1
ATOM 713 C CA . ALA A 1 92 ? -7.261 -5.313 17.677 1.00 67.06 92 ALA A CA 1
ATOM 714 C C . ALA A 1 92 ? -7.412 -6.301 18.848 1.00 67.06 92 ALA A C 1
ATOM 716 O O . ALA A 1 92 ? -6.545 -6.358 19.724 1.00 67.06 92 ALA A O 1
ATOM 717 N N . LYS A 1 93 ? -8.539 -7.012 18.903 1.00 57.75 93 LYS A N 1
ATOM 718 C CA . LYS A 1 93 ? -8.745 -8.160 19.793 1.00 57.75 93 LYS A CA 1
ATOM 719 C C . LYS A 1 93 ? -8.658 -9.453 19.005 1.00 57.75 93 LYS A C 1
ATOM 721 O O . LYS A 1 93 ? -9.203 -9.472 17.883 1.00 57.75 93 LYS A O 1
#

Radius of gyration: 15.97 Å; chains: 1; bounding box: 33×22×45 Å

Secondary structure (DSSP, 8-state):
-TTHHHHHHHHHHGGGGS--SSHHHHHHHHHHHHHHHHHHHHHHHHHHHHHHHHHH-SHHHHHHHHHHHHHHHHHHHHHHHHHHHHHHSS---

pLDDT: mean 83.61, std 13.38, range [43.84, 97.5]

Foldseek 3Di:
DPVPLVVVLVVLQVVCVDDFPDPVLNVLSVQLNVLSVQLVVLVVQLVVLVVCCVPPNDDVSVVSNVVSVVSNVVSVVSNVVSVVCNVPVVSPD

Sequence (93 aa):
MHKDWWNRLKPLVDPLETAFCSAHCADLAVNLANSALTYYTYEAGVENAQFDVDQYGGSAAESRLADRKAKRDAAKTSYNSAETAWRSSKCAK